Protein AF-A0A4Y2W6D7-F1 (afdb_monomer_lite)

Structure (mmCIF, N/CA/C/O backbone):
data_AF-A0A4Y2W6D7-F1
#
_entry.id   AF-A0A4Y2W6D7-F1
#
loop_
_atom_site.group_PDB
_atom_site.id
_atom_site.type_symbol
_atom_site.label_atom_id
_atom_site.label_alt_id
_atom_site.label_comp_id
_atom_site.label_asym_id
_atom_site.label_entity_id
_atom_site.label_seq_id
_atom_site.pdbx_PDB_ins_code
_atom_site.Cartn_x
_atom_site.Cartn_y
_atom_site.Cartn_z
_atom_site.occupancy
_atom_site.B_iso_or_equiv
_atom_site.auth_seq_id
_atom_site.auth_comp_id
_atom_site.auth_asym_id
_atom_site.auth_atom_id
_atom_site.pdbx_PDB_model_num
ATOM 1 N N . MET A 1 1 ? 23.698 24.846 9.204 1.00 36.50 1 MET A N 1
ATOM 2 C CA . MET A 1 1 ? 22.228 24.872 9.041 1.00 36.50 1 MET A CA 1
ATOM 3 C C . MET A 1 1 ? 21.782 23.522 8.513 1.00 36.50 1 MET A C 1
ATOM 5 O O . MET A 1 1 ? 22.057 23.215 7.360 1.00 36.50 1 MET A O 1
ATOM 9 N N . TRP A 1 2 ? 21.190 22.682 9.358 1.00 46.28 2 TRP A N 1
ATOM 10 C CA . TRP A 1 2 ? 20.552 21.448 8.894 1.00 46.28 2 TRP A CA 1
ATOM 11 C C . TRP A 1 2 ? 19.250 21.852 8.200 1.00 46.28 2 TRP A C 1
ATOM 13 O O . TRP A 1 2 ? 18.497 22.655 8.749 1.00 46.28 2 TRP A O 1
ATOM 23 N N . LYS A 1 3 ? 19.030 21.388 6.964 1.00 46.03 3 LYS A N 1
ATOM 24 C CA . LYS A 1 3 ? 17.768 21.622 6.253 1.00 46.03 3 LYS A CA 1
ATOM 25 C C . LYS A 1 3 ? 16.662 21.021 7.117 1.00 46.03 3 LYS A C 1
ATOM 27 O O . LYS A 1 3 ? 16.701 19.826 7.388 1.00 46.03 3 LYS A O 1
ATOM 32 N N . SER A 1 4 ? 15.719 21.840 7.570 1.00 49.88 4 SER A N 1
ATOM 33 C CA . SER A 1 4 ? 14.474 21.348 8.148 1.00 49.88 4 SER A CA 1
ATOM 34 C C . SER A 1 4 ? 13.851 20.413 7.118 1.00 49.88 4 SER A C 1
ATOM 36 O O . SER A 1 4 ? 13.475 20.875 6.039 1.00 49.88 4 SER A O 1
ATOM 38 N N . CYS A 1 5 ? 13.814 19.110 7.402 1.00 64.81 5 CYS A N 1
ATOM 39 C CA . CYS A 1 5 ? 13.014 18.181 6.618 1.00 64.81 5 CYS A CA 1
ATOM 40 C C . CYS A 1 5 ? 11.595 18.739 6.636 1.00 64.81 5 CYS A C 1
ATOM 42 O O . CYS A 1 5 ? 10.976 18.795 7.697 1.00 64.81 5 CYS A O 1
ATOM 44 N N . THR A 1 6 ? 11.126 19.245 5.497 1.00 74.88 6 THR A N 1
ATOM 45 C CA . THR A 1 6 ? 9.739 19.672 5.360 1.00 74.88 6 THR A CA 1
ATOM 46 C C . THR A 1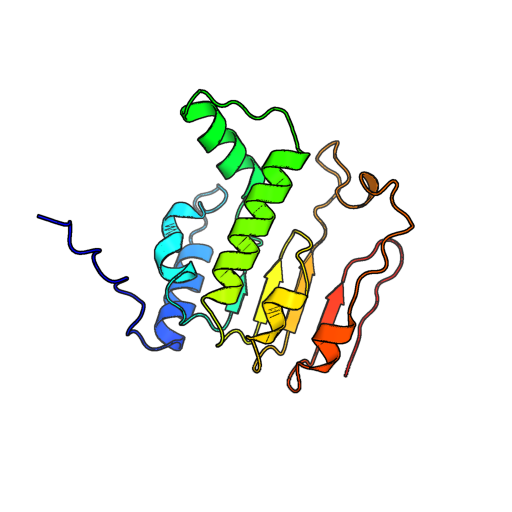 6 ? 8.870 18.477 5.731 1.00 74.88 6 THR A C 1
ATOM 48 O O . THR A 1 6 ? 9.026 17.426 5.099 1.00 74.88 6 THR A O 1
ATOM 51 N N . PRO A 1 7 ? 8.029 18.590 6.772 1.00 85.44 7 PRO A N 1
ATOM 52 C CA . PRO A 1 7 ? 7.143 17.505 7.152 1.00 85.44 7 PRO A CA 1
ATOM 53 C C . PRO A 1 7 ? 6.227 17.178 5.973 1.00 85.44 7 PRO A C 1
ATOM 55 O O . PRO A 1 7 ? 5.886 18.054 5.173 1.00 85.44 7 PRO A O 1
ATOM 58 N N . ASN A 1 8 ? 5.872 15.903 5.837 1.00 91.12 8 ASN A N 1
ATOM 59 C CA . ASN A 1 8 ? 4.971 15.466 4.784 1.00 91.12 8 ASN A CA 1
ATOM 60 C C . ASN A 1 8 ? 3.614 16.181 4.956 1.00 91.12 8 ASN A C 1
ATOM 62 O O . ASN A 1 8 ? 2.987 16.019 6.005 1.00 91.12 8 ASN A O 1
ATOM 66 N N . PRO A 1 9 ? 3.140 16.949 3.956 1.00 92.25 9 PRO A N 1
ATOM 67 C CA . PRO A 1 9 ? 1.929 17.761 4.091 1.00 92.25 9 PRO A CA 1
ATOM 68 C C . PRO A 1 9 ? 0.655 16.928 4.287 1.00 92.25 9 PRO A C 1
ATOM 70 O O . PRO A 1 9 ? -0.362 17.462 4.720 1.00 92.25 9 PRO A O 1
ATOM 73 N N . PHE A 1 10 ? 0.693 15.630 3.976 1.00 95.12 10 PHE A N 1
ATOM 74 C CA . PHE A 1 10 ? -0.458 14.737 4.090 1.00 95.12 10 PHE A CA 1
ATOM 75 C C . PHE A 1 10 ? -0.522 13.994 5.429 1.00 95.12 10 PHE A C 1
ATOM 77 O O . PHE A 1 10 ? -1.538 13.365 5.715 1.00 95.12 10 PHE A O 1
ATOM 84 N N . SER A 1 11 ? 0.523 14.057 6.264 1.00 93.69 11 SER A N 1
ATOM 85 C CA . SER A 1 11 ? 0.586 13.282 7.513 1.00 93.69 11 SER A CA 1
ATOM 86 C C . SER A 1 11 ? -0.470 13.682 8.545 1.00 93.69 11 SER A C 1
ATOM 88 O O . SER A 1 11 ? -0.929 12.827 9.301 1.00 93.69 11 SER A O 1
ATOM 90 N N . ASP A 1 12 ? -0.912 14.940 8.536 1.00 93.06 12 ASP A N 1
ATOM 91 C CA . ASP A 1 12 ? -1.937 15.438 9.461 1.00 93.06 12 ASP A CA 1
ATOM 92 C C . ASP A 1 12 ? -3.359 15.375 8.880 1.00 93.06 12 ASP A C 1
ATOM 94 O O . ASP A 1 12 ? -4.339 15.629 9.586 1.00 93.06 12 ASP A O 1
ATOM 98 N N . LEU A 1 13 ? -3.513 15.004 7.604 1.00 95.44 13 LEU A N 1
ATOM 99 C CA . LEU A 1 13 ? -4.830 14.944 6.978 1.00 95.44 13 LEU A CA 1
ATOM 100 C C . LEU A 1 13 ? -5.661 13.765 7.507 1.00 95.44 13 LEU A C 1
ATOM 102 O O . LEU A 1 13 ? -5.116 12.721 7.881 1.00 95.44 13 LEU A O 1
ATOM 106 N N . PRO A 1 14 ? -6.999 13.887 7.542 1.00 96.50 14 PRO A N 1
ATOM 107 C CA . PRO A 1 14 ? -7.893 12.748 7.718 1.00 96.50 14 PRO A CA 1
ATOM 108 C C . PRO A 1 14 ? -7.605 11.643 6.696 1.00 96.50 14 PRO A C 1
ATOM 110 O O . PRO A 1 14 ? -7.408 11.937 5.517 1.00 96.50 14 PRO A O 1
ATOM 113 N N . THR A 1 15 ? -7.640 10.382 7.136 1.00 95.94 15 THR A N 1
ATOM 114 C CA . THR A 1 15 ? -7.378 9.207 6.282 1.00 95.94 15 THR A CA 1
ATOM 115 C C . THR A 1 15 ? -8.258 9.203 5.034 1.00 95.94 15 THR A C 1
ATOM 117 O O . THR A 1 15 ? -7.750 9.075 3.928 1.00 95.94 15 THR A O 1
ATOM 120 N N . VAL A 1 16 ? -9.548 9.517 5.203 1.00 95.88 16 VAL A N 1
ATOM 121 C CA . VAL A 1 16 ? -10.525 9.639 4.111 1.00 95.88 16 VAL A CA 1
ATOM 122 C C . VAL A 1 16 ? -10.046 10.596 3.018 1.00 95.88 16 VAL A C 1
ATOM 124 O O . VAL A 1 16 ? -10.160 10.276 1.843 1.00 95.88 16 VAL A O 1
ATOM 127 N N . LEU A 1 17 ? -9.470 11.751 3.370 1.00 96.56 17 LEU A N 1
ATOM 128 C CA . LEU A 1 17 ? -8.982 12.695 2.359 1.00 96.56 17 LEU A CA 1
ATOM 129 C C . LEU A 1 17 ? -7.745 12.163 1.633 1.00 96.56 17 LEU A C 1
ATOM 131 O O . LEU A 1 17 ? -7.619 12.366 0.431 1.00 96.56 17 LEU A O 1
ATOM 135 N N . VAL A 1 18 ? -6.843 11.483 2.342 1.00 96.25 18 VAL A N 1
ATOM 136 C CA . VAL A 1 18 ? -5.647 10.883 1.734 1.00 96.25 18 VAL A CA 1
ATOM 137 C C . VAL A 1 18 ? -6.034 9.752 0.781 1.00 96.25 18 VAL A C 1
ATOM 139 O O . VAL A 1 18 ? -5.506 9.694 -0.328 1.00 96.25 18 VAL A O 1
ATOM 142 N N . ASP A 1 19 ? -6.994 8.910 1.162 1.00 95.50 19 ASP A N 1
ATOM 143 C CA . ASP A 1 19 ? -7.504 7.839 0.307 1.00 95.50 19 ASP A CA 1
ATOM 144 C C . ASP A 1 19 ? -8.239 8.396 -0.924 1.00 95.50 19 ASP A C 1
ATOM 146 O O . ASP A 1 19 ? -8.036 7.903 -2.031 1.00 95.50 19 ASP A O 1
ATOM 150 N N . GLU A 1 20 ? -9.048 9.452 -0.780 1.00 94.62 20 GLU A N 1
ATOM 151 C CA . GLU A 1 20 ? -9.697 10.110 -1.924 1.00 94.62 20 GLU A CA 1
ATOM 152 C C . GLU A 1 20 ? -8.673 10.756 -2.869 1.00 94.62 20 GLU A C 1
ATOM 154 O O . GLU A 1 20 ? -8.768 10.590 -4.085 1.00 94.62 20 GLU A O 1
ATOM 159 N N . LEU A 1 21 ? -7.639 11.420 -2.338 1.00 93.69 21 LEU A N 1
ATOM 160 C CA . LEU A 1 21 ? -6.532 11.939 -3.148 1.00 93.69 21 LEU A CA 1
ATOM 161 C C . LEU A 1 21 ? -5.804 10.815 -3.894 1.00 93.69 21 LEU A C 1
ATOM 163 O O . LEU A 1 21 ? -5.502 10.967 -5.076 1.00 93.69 21 LEU A O 1
ATOM 167 N N . MET A 1 22 ? -5.569 9.678 -3.235 1.00 92.44 22 MET A N 1
ATOM 168 C CA . MET A 1 22 ? -4.969 8.500 -3.860 1.00 92.44 22 MET A CA 1
ATOM 169 C C . MET A 1 22 ? -5.868 7.916 -4.962 1.00 92.44 22 MET A C 1
ATOM 171 O O . MET A 1 22 ? -5.380 7.510 -6.010 1.00 92.44 22 MET A O 1
ATOM 175 N N . LYS A 1 23 ? -7.192 7.891 -4.785 1.00 90.44 23 LYS A N 1
ATOM 176 C CA . LYS A 1 23 ? -8.119 7.441 -5.840 1.00 90.44 23 LYS A CA 1
ATOM 177 C C . LYS A 1 23 ? -8.120 8.383 -7.042 1.00 90.44 23 LYS A C 1
ATOM 179 O O . LYS A 1 23 ? -8.152 7.908 -8.173 1.00 90.44 23 LYS A O 1
ATOM 184 N N . LEU A 1 24 ? -8.074 9.695 -6.808 1.00 88.31 24 LEU A N 1
ATOM 185 C CA . LEU A 1 24 ? -8.046 10.705 -7.870 1.00 88.31 24 LEU A CA 1
ATOM 186 C C . LEU A 1 24 ? -6.779 10.621 -8.726 1.00 88.31 24 LEU A C 1
ATOM 188 O O . LEU A 1 24 ? -6.844 10.809 -9.938 1.00 88.31 24 LEU A O 1
ATOM 192 N N . THR A 1 25 ? -5.629 10.321 -8.122 1.00 83.06 25 THR A N 1
ATOM 193 C CA . THR A 1 25 ? -4.381 10.137 -8.879 1.00 83.06 25 THR A CA 1
ATOM 194 C C . THR A 1 25 ? -4.391 8.850 -9.700 1.00 83.06 25 THR A C 1
ATOM 196 O O . THR A 1 25 ? -3.791 8.809 -10.770 1.00 83.06 25 THR A O 1
ATOM 199 N N . LEU A 1 26 ? -5.106 7.821 -9.237 1.00 78.69 26 LEU A N 1
ATOM 200 C CA . LEU A 1 26 ? -5.268 6.550 -9.944 1.00 78.69 26 LEU A CA 1
ATOM 201 C C . LEU A 1 26 ? -6.369 6.562 -11.019 1.00 78.69 26 LEU A C 1
ATOM 203 O O . LEU A 1 26 ? -6.380 5.673 -11.867 1.00 78.69 26 LEU A O 1
ATOM 207 N N . SER A 1 27 ? -7.302 7.519 -10.989 1.00 75.38 27 SER A N 1
ATOM 208 C CA . SER A 1 27 ? -8.400 7.623 -11.963 1.00 75.38 27 SER A CA 1
ATOM 209 C C . SER A 1 27 ? -8.064 8.465 -13.196 1.00 75.38 27 SER A C 1
ATOM 211 O O . SER A 1 27 ? -8.827 8.458 -14.163 1.00 75.38 27 SER A O 1
ATOM 213 N N . TYR A 1 28 ? -6.939 9.185 -13.179 1.00 66.50 28 TYR A N 1
ATOM 214 C CA . TYR A 1 28 ? -6.479 9.996 -14.303 1.00 66.50 28 TYR A CA 1
ATOM 215 C C . TYR A 1 28 ? -5.869 9.095 -15.390 1.00 66.50 28 TYR A C 1
ATOM 217 O O . TYR A 1 28 ? -4.701 8.716 -15.332 1.00 66.50 28 TYR A O 1
ATOM 225 N N . ASP A 1 29 ? -6.689 8.722 -16.372 1.00 60.72 29 ASP A N 1
ATOM 226 C CA . ASP A 1 29 ? -6.302 7.876 -17.504 1.00 60.72 29 ASP A CA 1
ATOM 227 C C . ASP A 1 29 ? -5.694 8.732 -18.632 1.00 60.72 29 ASP A C 1
ATOM 229 O O . ASP A 1 29 ? -6.372 9.111 -19.584 1.00 60.72 29 ASP A O 1
ATOM 233 N N . ASP A 1 30 ? -4.412 9.093 -18.503 1.00 59.19 30 ASP A N 1
ATOM 234 C CA . ASP A 1 30 ? -3.651 9.811 -19.549 1.00 59.19 30 ASP A CA 1
ATOM 235 C C . ASP A 1 30 ? -2.921 8.844 -20.512 1.00 59.19 30 ASP A C 1
ATOM 237 O O . ASP A 1 30 ? -1.874 9.147 -21.081 1.00 59.19 30 ASP A O 1
ATOM 241 N N . GLY A 1 31 ? -3.437 7.619 -20.681 1.00 57.53 31 GLY A N 1
ATOM 242 C CA . GLY A 1 31 ? -2.924 6.653 -21.662 1.00 57.53 31 GLY A CA 1
ATOM 243 C C . GLY A 1 31 ? -1.571 6.006 -21.323 1.00 57.53 31 GLY A C 1
ATOM 244 O O . GLY A 1 31 ? -1.000 5.310 -22.166 1.00 57.53 31 GLY A O 1
ATOM 245 N N . GLY A 1 32 ? -1.059 6.188 -20.100 1.00 63.16 32 GLY A N 1
ATOM 246 C CA . GLY A 1 32 ? 0.169 5.564 -19.599 1.00 63.16 32 GLY A CA 1
ATOM 247 C C . GLY A 1 32 ? 0.070 5.161 -18.121 1.00 63.16 32 GLY A C 1
ATOM 248 O O . GLY A 1 32 ? -0.800 5.658 -17.409 1.00 63.16 32 GLY A O 1
ATOM 249 N N . PRO A 1 33 ? 0.940 4.255 -17.633 1.00 64.06 33 PRO A N 1
ATOM 250 C CA . PRO A 1 33 ? 0.956 3.882 -16.222 1.00 64.06 33 PRO A CA 1
ATOM 251 C C . PRO A 1 33 ? 1.282 5.099 -15.348 1.00 64.06 33 PRO A C 1
ATOM 253 O O . PRO A 1 33 ? 2.221 5.846 -15.643 1.00 64.06 33 PRO A O 1
ATOM 256 N N . SER A 1 34 ? 0.526 5.280 -14.261 1.00 76.25 34 SER A N 1
ATOM 257 C CA . SER A 1 34 ? 0.815 6.291 -13.241 1.00 76.25 34 SER A CA 1
ATOM 258 C C . SER A 1 34 ? 2.231 6.083 -12.700 1.00 76.25 34 SER A C 1
ATOM 260 O O . SER A 1 34 ? 2.657 4.941 -12.523 1.00 76.25 34 SER A O 1
ATOM 262 N N . LYS A 1 35 ? 2.959 7.170 -12.423 1.00 85.12 35 LYS A N 1
ATOM 263 C CA . LYS A 1 35 ? 4.290 7.089 -11.809 1.00 85.12 35 LYS A CA 1
ATOM 264 C C . LYS A 1 35 ? 4.169 7.074 -10.299 1.00 85.12 35 LYS A C 1
ATOM 266 O O . LYS A 1 35 ? 3.454 7.897 -9.724 1.00 85.12 35 LYS A O 1
ATOM 271 N N . ILE A 1 36 ? 4.923 6.201 -9.636 1.00 88.31 36 ILE A N 1
ATOM 272 C CA . ILE A 1 36 ? 4.908 6.148 -8.170 1.00 88.31 36 ILE A CA 1
ATOM 273 C C . ILE A 1 36 ? 5.434 7.451 -7.551 1.00 88.31 36 ILE A C 1
ATOM 275 O O . ILE A 1 36 ? 4.980 7.859 -6.480 1.00 88.31 36 ILE A O 1
ATOM 279 N N . SER A 1 37 ? 6.343 8.150 -8.244 1.00 88.12 37 SER A N 1
ATOM 280 C CA . SER A 1 37 ? 6.893 9.435 -7.792 1.00 88.12 37 SER A CA 1
ATOM 281 C C . SER A 1 37 ? 5.823 10.487 -7.519 1.00 88.12 37 SER A C 1
ATOM 283 O O . SER A 1 37 ? 5.989 11.299 -6.610 1.00 88.12 37 SER A O 1
ATOM 285 N N . ASP A 1 38 ? 4.727 10.453 -8.274 1.00 88.19 38 ASP A N 1
ATOM 286 C CA . ASP A 1 38 ? 3.687 11.482 -8.239 1.00 88.19 38 ASP A CA 1
ATOM 287 C C . ASP A 1 38 ? 2.790 11.326 -7.001 1.00 88.19 38 ASP A C 1
ATOM 289 O O . ASP A 1 38 ? 2.186 12.287 -6.529 1.00 88.19 38 ASP A O 1
ATOM 293 N N . VAL A 1 39 ? 2.763 10.123 -6.421 1.00 92.12 39 VAL A N 1
ATOM 294 C CA . VAL A 1 39 ? 1.964 9.778 -5.238 1.00 92.12 39 VAL A CA 1
ATOM 295 C C . VAL A 1 39 ? 2.815 9.449 -4.013 1.00 92.12 39 VAL A C 1
ATOM 297 O O . VAL A 1 39 ? 2.273 9.114 -2.962 1.00 92.12 39 VAL A O 1
ATOM 300 N N . MET A 1 40 ? 4.144 9.557 -4.102 1.00 92.56 40 MET A N 1
ATOM 301 C CA . MET A 1 40 ? 5.052 9.082 -3.052 1.00 92.56 40 MET A CA 1
ATOM 302 C C . MET A 1 40 ? 4.769 9.719 -1.687 1.00 92.56 40 MET A C 1
ATOM 304 O O . MET A 1 40 ? 4.816 9.040 -0.665 1.00 92.56 40 MET A O 1
ATOM 308 N N . LEU A 1 41 ? 4.414 11.006 -1.658 1.00 94.00 41 LEU A N 1
ATOM 309 C CA . LEU A 1 41 ? 4.051 11.703 -0.422 1.00 94.00 41 LEU A CA 1
ATOM 310 C C . LEU A 1 41 ? 2.742 11.178 0.195 1.00 94.00 41 LEU A C 1
ATOM 312 O O . LEU A 1 41 ? 2.634 11.119 1.417 1.00 94.00 41 LEU A O 1
ATOM 316 N N . LEU A 1 42 ? 1.769 10.746 -0.611 1.00 95.44 42 LEU A N 1
ATOM 317 C CA . LEU A 1 42 ? 0.559 10.087 -0.105 1.00 95.44 42 LEU A CA 1
ATOM 318 C C . LEU A 1 42 ? 0.905 8.701 0.455 1.00 95.44 42 LEU A C 1
ATOM 320 O O . LEU A 1 42 ? 0.483 8.362 1.561 1.00 95.44 42 LEU A O 1
ATOM 324 N N . LEU A 1 43 ? 1.750 7.947 -0.259 1.00 95.12 43 LEU A N 1
ATOM 325 C CA . LEU A 1 43 ? 2.214 6.616 0.145 1.00 95.12 43 LEU A CA 1
ATOM 326 C C . LEU A 1 43 ? 2.973 6.626 1.474 1.00 95.12 43 LEU A C 1
ATOM 328 O O . LEU A 1 43 ? 2.823 5.699 2.261 1.00 95.12 43 LEU A O 1
ATOM 332 N N . ILE A 1 44 ? 3.751 7.670 1.764 1.00 94.50 44 ILE A N 1
ATOM 333 C CA . ILE A 1 44 ? 4.501 7.799 3.027 1.00 94.50 44 ILE A CA 1
ATOM 334 C C . ILE A 1 44 ? 3.805 8.703 4.056 1.00 94.50 44 ILE A C 1
ATOM 336 O O . ILE A 1 44 ? 4.438 9.157 5.007 1.00 94.50 44 ILE A O 1
ATOM 340 N N . SER A 1 45 ? 2.517 9.006 3.870 1.00 95.44 45 SER A N 1
ATOM 341 C CA . SER A 1 45 ? 1.754 9.860 4.794 1.00 95.44 45 SER A CA 1
ATOM 342 C C . SER A 1 45 ? 1.526 9.209 6.159 1.00 95.44 45 SER A C 1
ATOM 344 O O . SER A 1 45 ? 1.436 9.915 7.163 1.00 95.44 45 SER A O 1
ATOM 346 N N . GLY A 1 46 ? 1.438 7.875 6.190 1.00 95.75 46 GLY A N 1
ATOM 347 C CA . GLY A 1 46 ? 1.013 7.091 7.348 1.00 95.75 46 GLY A CA 1
ATOM 348 C C . GLY A 1 46 ? -0.498 7.089 7.579 1.00 95.75 46 GLY A C 1
ATOM 349 O O . GLY A 1 46 ? -0.962 6.706 8.655 1.00 95.75 46 GLY A O 1
ATOM 350 N N . ARG A 1 47 ? -1.268 7.552 6.588 1.00 96.75 47 ARG A N 1
ATOM 351 C CA . ARG A 1 47 ? -2.711 7.805 6.687 1.00 96.75 47 ARG A CA 1
ATOM 352 C C . ARG A 1 47 ? -3.546 6.972 5.719 1.00 96.75 47 ARG A C 1
ATOM 354 O O . ARG A 1 47 ? -4.765 7.088 5.767 1.00 96.75 47 ARG A O 1
ATOM 361 N N . LEU A 1 48 ? -2.924 6.152 4.873 1.00 96.94 48 LEU A N 1
ATOM 362 C CA . LEU A 1 48 ? -3.658 5.304 3.936 1.00 96.94 48 LEU A CA 1
ATOM 363 C C . LEU A 1 48 ? -4.394 4.181 4.664 1.00 96.94 48 LEU A C 1
ATOM 365 O O . LEU A 1 48 ? -3.823 3.521 5.538 1.00 96.94 48 LEU A O 1
ATOM 369 N N . THR A 1 49 ? -5.633 3.936 4.240 1.00 97.50 49 THR A N 1
ATOM 370 C CA . THR A 1 49 ? -6.386 2.723 4.597 1.00 97.50 49 THR A CA 1
ATOM 371 C C . THR A 1 49 ? -6.381 1.711 3.456 1.00 97.50 49 THR A C 1
ATOM 373 O O . THR A 1 49 ? -6.388 0.509 3.708 1.00 97.50 49 THR A O 1
ATOM 376 N N . CYS A 1 50 ? -6.265 2.164 2.205 1.00 96.19 50 CYS A N 1
ATOM 377 C CA . CYS A 1 50 ? -6.170 1.297 1.035 1.00 96.19 50 CYS A CA 1
ATOM 378 C C . CYS A 1 50 ? -4.850 1.539 0.292 1.00 96.19 50 CYS A C 1
ATOM 380 O O . CYS A 1 50 ? -4.603 2.620 -0.245 1.00 96.19 50 CYS A O 1
ATOM 382 N N . LEU A 1 51 ? -3.997 0.516 0.232 1.00 95.44 51 LEU A N 1
ATOM 383 C CA . LEU A 1 51 ? -2.769 0.529 -0.557 1.00 95.44 51 LEU A CA 1
ATOM 384 C C . LEU A 1 51 ? -2.957 -0.304 -1.821 1.00 95.44 51 LEU A C 1
ATOM 386 O O . LEU A 1 51 ? -2.902 -1.532 -1.782 1.00 95.44 51 LEU A O 1
ATOM 390 N N . ASN A 1 52 ? -3.094 0.366 -2.965 1.00 92.69 52 ASN A N 1
ATOM 391 C CA . ASN A 1 52 ? -3.112 -0.292 -4.265 1.00 92.69 52 ASN A CA 1
ATOM 392 C C . ASN A 1 52 ? -1.915 0.116 -5.119 1.00 92.69 52 ASN A C 1
ATOM 394 O O . ASN A 1 52 ? -1.901 1.191 -5.716 1.00 92.69 52 ASN A O 1
ATOM 398 N N . LEU A 1 53 ? -0.927 -0.777 -5.209 1.00 90.25 53 LEU A N 1
ATOM 399 C CA . LEU A 1 53 ? 0.266 -0.563 -6.029 1.00 90.25 53 LEU A CA 1
ATOM 400 C C . LEU A 1 53 ? 0.168 -1.207 -7.419 1.00 90.25 53 LEU A C 1
ATOM 402 O O . LEU A 1 53 ? 1.116 -1.156 -8.198 1.00 90.25 53 LEU A O 1
ATOM 406 N N . CYS A 1 54 ? -0.969 -1.820 -7.756 1.00 85.62 54 CYS A N 1
ATOM 407 C CA . CYS A 1 54 ? -1.147 -2.488 -9.041 1.00 85.62 54 CYS A CA 1
ATOM 408 C C . CYS A 1 54 ? -1.055 -1.546 -10.254 1.00 85.62 54 CYS A C 1
ATOM 410 O O . CYS A 1 54 ? -0.522 -1.990 -11.269 1.00 85.62 54 CYS A O 1
ATOM 412 N N . PRO A 1 55 ? -1.535 -0.293 -10.216 1.00 86.31 55 PRO A N 1
ATOM 413 C CA . PRO A 1 55 ? -1.451 0.597 -11.377 1.00 86.31 55 PRO A CA 1
ATOM 414 C C . PRO A 1 55 ? -0.018 0.981 -11.784 1.00 86.31 55 PRO A C 1
ATOM 416 O O . PRO A 1 55 ? 0.213 1.289 -12.949 1.00 86.31 55 PRO A O 1
ATOM 419 N N . PHE A 1 56 ? 0.949 0.901 -10.865 1.00 85.62 56 PHE A N 1
ATOM 420 C CA . PHE A 1 56 ? 2.330 1.331 -11.098 1.00 85.62 56 PHE A CA 1
ATOM 421 C C . PHE A 1 56 ? 3.195 0.221 -11.712 1.00 85.62 56 PHE A C 1
ATOM 423 O O . PHE A 1 56 ? 3.086 -0.960 -11.353 1.00 85.62 56 PHE A O 1
ATOM 430 N N . ASP A 1 57 ? 4.113 0.600 -12.605 1.00 82.69 57 ASP A N 1
ATOM 431 C CA . ASP A 1 57 ? 5.123 -0.307 -13.164 1.00 82.69 57 ASP A CA 1
ATOM 432 C C . ASP A 1 57 ? 6.476 -0.129 -12.463 1.00 82.69 57 ASP A C 1
ATOM 434 O O . ASP A 1 57 ? 7.464 0.301 -13.056 1.00 82.69 57 ASP A O 1
ATOM 438 N N . LEU A 1 58 ? 6.497 -0.460 -11.168 1.00 81.69 58 LEU A N 1
ATOM 439 C CA . LEU A 1 58 ? 7.610 -0.169 -10.257 1.00 81.69 58 LEU A CA 1
ATOM 440 C C . LEU A 1 58 ? 8.967 -0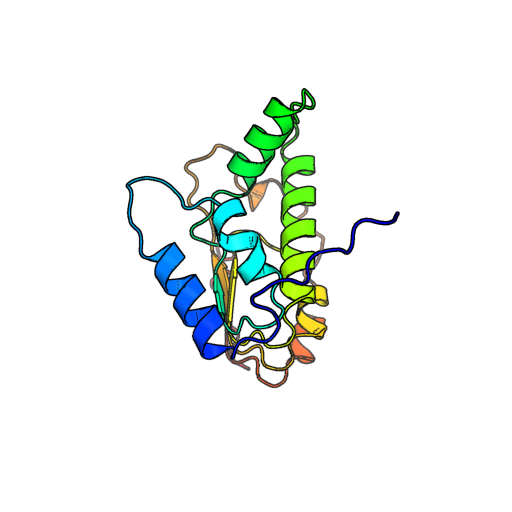.667 -10.765 1.00 81.69 58 LEU A C 1
ATOM 442 O O . LEU A 1 58 ? 9.956 0.047 -10.657 1.00 81.69 58 LEU A O 1
ATOM 446 N N . GLU A 1 59 ? 9.024 -1.863 -11.349 1.00 76.62 59 GLU A N 1
ATOM 447 C CA . GLU A 1 59 ? 10.274 -2.431 -11.866 1.00 76.62 59 GLU A CA 1
ATOM 448 C C . GLU A 1 59 ? 10.845 -1.603 -13.017 1.00 76.62 59 GLU A C 1
ATOM 450 O O . GLU A 1 59 ? 12.038 -1.302 -13.024 1.00 76.62 59 GLU A O 1
ATOM 455 N N . ASN A 1 60 ? 9.993 -1.206 -13.964 1.00 78.62 60 ASN A N 1
ATOM 456 C CA . ASN A 1 60 ? 10.389 -0.353 -15.076 1.00 78.62 60 ASN A CA 1
ATOM 457 C C . ASN A 1 60 ? 10.772 1.045 -14.574 1.00 78.62 60 ASN A C 1
ATOM 459 O O . ASN A 1 60 ? 11.789 1.593 -14.989 1.00 78.62 60 ASN A O 1
ATOM 463 N N . GLU A 1 61 ? 10.016 1.610 -13.629 1.00 81.75 61 GLU A N 1
ATOM 464 C CA . GLU A 1 61 ? 10.357 2.894 -13.011 1.00 81.75 61 GLU A CA 1
ATOM 465 C C . GLU A 1 61 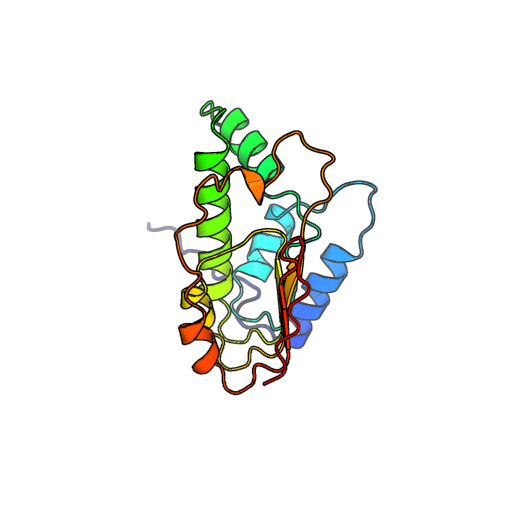? 11.719 2.851 -12.295 1.00 81.75 61 GLU A C 1
ATOM 467 O O . GLU A 1 61 ? 12.533 3.768 -12.463 1.00 81.75 61 GLU A O 1
ATOM 472 N N . PHE A 1 62 ? 12.014 1.779 -11.554 1.00 80.31 62 PHE A N 1
ATOM 473 C CA . PHE A 1 62 ? 13.311 1.576 -10.909 1.00 80.31 62 PHE A CA 1
ATOM 474 C C . PHE A 1 62 ? 14.432 1.354 -11.922 1.00 80.31 62 PHE A C 1
ATOM 476 O O . PHE A 1 62 ? 15.473 1.999 -11.810 1.00 80.31 62 PHE A O 1
ATOM 483 N N . ASP A 1 63 ? 14.237 0.502 -12.928 1.00 81.38 63 ASP A N 1
ATOM 484 C CA . ASP A 1 63 ? 15.237 0.246 -13.969 1.00 81.38 63 ASP A CA 1
ATOM 485 C C . ASP A 1 63 ? 15.585 1.528 -14.738 1.00 81.38 63 ASP A C 1
ATOM 487 O O . ASP A 1 63 ? 16.759 1.878 -14.889 1.00 81.38 63 ASP A O 1
ATOM 491 N N . LEU A 1 64 ? 14.574 2.306 -15.136 1.00 82.25 64 LEU A N 1
ATOM 492 C CA . LEU A 1 64 ? 14.763 3.611 -15.771 1.00 82.25 64 LEU A CA 1
ATOM 493 C C . LEU A 1 64 ? 15.497 4.594 -14.851 1.00 82.25 64 LEU A C 1
ATOM 495 O O . LEU A 1 64 ? 16.375 5.330 -15.310 1.00 82.25 64 LEU A O 1
ATOM 499 N N . SER A 1 65 ? 15.171 4.610 -13.558 1.00 80.44 65 SER A N 1
ATOM 500 C CA . SER A 1 65 ? 15.834 5.471 -12.572 1.00 80.44 65 SER A CA 1
ATOM 501 C C . SER A 1 65 ? 17.302 5.087 -12.371 1.00 80.44 65 SER A C 1
ATOM 503 O O . SER A 1 65 ? 18.173 5.958 -12.368 1.00 80.44 65 SER A O 1
ATOM 505 N N . LEU A 1 66 ? 17.602 3.791 -12.284 1.00 78.38 66 LEU A N 1
ATOM 506 C CA . LEU A 1 66 ? 18.957 3.259 -12.136 1.00 78.38 66 LEU A CA 1
ATOM 507 C C . LEU A 1 66 ? 19.809 3.491 -13.393 1.00 78.38 66 LEU A C 1
ATOM 509 O O . LEU A 1 66 ? 20.972 3.893 -13.295 1.00 78.38 66 LEU A O 1
ATOM 513 N N . LYS A 1 67 ? 19.220 3.330 -14.584 1.00 80.94 67 LYS A N 1
ATOM 514 C CA . LYS A 1 67 ? 19.859 3.674 -15.864 1.00 80.94 67 LYS A CA 1
ATOM 515 C C . LYS A 1 67 ? 20.226 5.157 -15.939 1.00 80.94 67 LYS A C 1
ATOM 517 O O . LYS A 1 67 ? 21.340 5.478 -16.348 1.00 80.94 67 LYS A O 1
ATOM 522 N N . LYS A 1 68 ? 19.342 6.058 -15.493 1.00 81.00 68 LYS A N 1
ATOM 523 C CA . LYS A 1 68 ? 19.600 7.513 -15.477 1.00 81.00 68 LYS A CA 1
ATOM 524 C C . LYS A 1 68 ? 20.792 7.909 -14.604 1.00 81.00 68 LYS A C 1
ATOM 526 O O . LYS A 1 68 ? 21.507 8.838 -14.960 1.00 81.00 68 LYS A O 1
ATOM 531 N N . ILE A 1 69 ? 21.031 7.211 -13.494 1.00 74.88 69 ILE A N 1
ATOM 532 C CA . ILE A 1 69 ? 22.156 7.497 -12.584 1.00 74.88 69 ILE A CA 1
ATOM 533 C C . ILE A 1 69 ? 23.455 6.765 -12.966 1.00 74.88 69 ILE A C 1
ATOM 535 O O . ILE A 1 69 ? 24.367 6.659 -12.147 1.00 74.88 69 ILE A O 1
ATOM 539 N N . GLY A 1 70 ? 23.543 6.215 -14.183 1.00 70.19 70 GLY A N 1
ATOM 540 C CA . GLY A 1 70 ? 24.723 5.486 -14.662 1.00 70.19 70 GLY A CA 1
ATOM 541 C C . GLY A 1 70 ? 24.955 4.140 -13.966 1.00 70.19 70 GLY A C 1
ATOM 542 O O . GLY A 1 70 ? 25.987 3.509 -14.178 1.00 70.19 70 GLY A O 1
ATOM 543 N N . ARG A 1 71 ? 23.997 3.678 -13.151 1.00 65.75 71 ARG A N 1
ATOM 544 C CA . ARG A 1 71 ? 24.006 2.372 -12.478 1.00 65.75 71 ARG A CA 1
ATOM 545 C C . ARG A 1 71 ? 23.010 1.430 -13.142 1.00 65.75 71 ARG A C 1
ATOM 547 O O . ARG A 1 71 ? 22.156 0.872 -12.459 1.00 65.75 71 ARG A O 1
ATOM 554 N N . GLY A 1 72 ? 23.083 1.277 -14.465 1.00 57.62 72 GLY A N 1
ATOM 555 C CA . GLY A 1 72 ? 22.216 0.337 -15.179 1.00 57.62 72 GLY A CA 1
ATOM 556 C C . GLY A 1 72 ? 22.241 -1.030 -14.490 1.00 57.62 72 GLY A C 1
ATOM 557 O O . GLY A 1 72 ? 23.283 -1.679 -14.439 1.00 57.62 72 GLY A O 1
ATOM 558 N N . CYS A 1 73 ? 21.118 -1.438 -13.899 1.00 56.38 73 CYS A N 1
ATOM 559 C CA . CYS A 1 73 ? 21.007 -2.714 -13.207 1.00 56.38 73 CYS A CA 1
ATOM 560 C C . CYS A 1 73 ? 20.342 -3.713 -14.143 1.00 56.38 73 CYS A C 1
ATOM 562 O O . CYS A 1 73 ? 19.129 -3.856 -14.152 1.00 56.38 73 CYS A O 1
ATOM 564 N N . SER A 1 74 ? 21.147 -4.461 -14.894 1.00 60.41 74 SER A N 1
ATOM 565 C CA . SER A 1 74 ? 20.643 -5.541 -15.752 1.00 60.41 74 SER A CA 1
ATOM 566 C C . SER A 1 74 ? 20.190 -6.780 -14.969 1.00 60.41 74 SER A C 1
ATOM 568 O O . SER A 1 74 ? 19.845 -7.781 -15.586 1.00 60.41 74 SER A O 1
ATOM 570 N N . SER A 1 75 ? 20.250 -6.764 -13.628 1.00 74.44 75 SER A N 1
ATOM 571 C CA . SER A 1 75 ? 19.883 -7.904 -12.782 1.00 74.44 75 SER A CA 1
ATOM 572 C C . SER A 1 75 ? 18.445 -7.759 -12.274 1.00 74.44 75 SER A C 1
ATOM 574 O O . SER A 1 75 ? 18.205 -6.949 -11.371 1.00 74.44 75 SER A O 1
ATOM 576 N N . PRO A 1 76 ? 17.500 -8.593 -12.753 1.00 71.19 76 PRO A N 1
ATOM 577 C CA . PRO A 1 76 ? 16.123 -8.611 -12.257 1.00 71.19 76 PRO A CA 1
ATOM 578 C C . PRO A 1 76 ? 16.037 -8.862 -10.747 1.00 71.19 76 PRO A C 1
ATOM 580 O O . PRO A 1 76 ? 15.115 -8.398 -10.087 1.00 71.19 76 PRO A O 1
ATOM 583 N N . ARG A 1 77 ? 17.026 -9.563 -10.171 1.00 73.06 77 ARG A N 1
ATOM 584 C CA . ARG A 1 77 ? 17.079 -9.846 -8.729 1.00 73.06 77 ARG A CA 1
ATOM 585 C C . ARG A 1 77 ? 17.272 -8.579 -7.894 1.00 73.06 77 ARG A C 1
ATOM 587 O O . ARG A 1 77 ? 16.627 -8.438 -6.863 1.00 73.06 77 ARG A O 1
ATOM 594 N N . ILE A 1 78 ? 18.135 -7.664 -8.342 1.00 74.69 78 ILE A N 1
ATOM 595 C CA . ILE A 1 78 ? 18.404 -6.405 -7.629 1.00 74.69 78 ILE A CA 1
ATOM 596 C C . ILE A 1 78 ? 17.183 -5.488 -7.719 1.00 74.69 78 ILE A C 1
ATOM 598 O O . ILE A 1 78 ? 16.751 -4.952 -6.704 1.00 74.69 78 ILE A O 1
ATOM 602 N N . LEU A 1 79 ? 16.592 -5.360 -8.912 1.00 74.69 79 LEU A N 1
ATOM 603 C CA . LEU A 1 79 ? 15.369 -4.576 -9.119 1.00 74.69 79 LEU A CA 1
ATOM 604 C C . LEU A 1 79 ? 14.221 -5.077 -8.242 1.00 74.69 79 LEU A C 1
ATOM 606 O O . LEU A 1 79 ? 13.539 -4.276 -7.604 1.00 74.69 79 LEU A O 1
ATOM 610 N N . ARG A 1 80 ? 14.052 -6.400 -8.157 1.00 74.81 80 ARG A N 1
ATOM 611 C CA . ARG A 1 80 ? 13.045 -7.012 -7.292 1.00 74.81 80 ARG A CA 1
ATOM 612 C C . ARG A 1 80 ? 13.294 -6.701 -5.819 1.00 74.81 80 ARG A C 1
ATOM 614 O O . ARG A 1 80 ? 12.362 -6.262 -5.162 1.00 74.81 80 ARG A O 1
ATOM 621 N N . SER A 1 81 ? 14.523 -6.879 -5.329 1.00 78.44 81 SER A N 1
ATOM 622 C CA . SER A 1 81 ? 14.871 -6.570 -3.933 1.00 78.44 81 SER A CA 1
ATOM 623 C C . SER A 1 81 ? 14.558 -5.115 -3.589 1.00 78.44 81 SER A C 1
ATOM 625 O O . SER A 1 81 ? 13.875 -4.856 -2.612 1.00 78.44 81 SER A O 1
ATOM 627 N N . LEU A 1 82 ? 14.977 -4.167 -4.433 1.00 80.50 82 LEU A N 1
ATOM 628 C CA . LEU A 1 82 ? 14.718 -2.741 -4.209 1.00 80.50 82 LEU A CA 1
ATOM 629 C C . LEU A 1 82 ? 13.220 -2.412 -4.221 1.00 80.50 82 LEU A C 1
ATOM 631 O O . LEU A 1 82 ? 12.750 -1.587 -3.438 1.00 80.50 82 LEU A O 1
ATOM 635 N N . THR A 1 83 ? 12.471 -3.067 -5.109 1.00 82.75 83 THR A N 1
ATOM 636 C CA . THR A 1 83 ? 11.018 -2.905 -5.186 1.00 82.75 83 THR A CA 1
ATOM 637 C C . THR A 1 83 ? 10.341 -3.464 -3.936 1.00 82.75 83 THR A C 1
ATOM 639 O O . THR A 1 83 ? 9.455 -2.819 -3.382 1.00 82.75 83 THR A O 1
ATOM 642 N N . GLU A 1 84 ? 10.774 -4.633 -3.466 1.00 83.81 84 GLU A N 1
ATOM 643 C CA . GLU A 1 84 ? 10.279 -5.264 -2.244 1.00 83.81 84 GLU A CA 1
ATOM 644 C C . GLU A 1 84 ? 10.589 -4.413 -1.007 1.00 83.81 84 GLU A C 1
ATOM 646 O O . GLU A 1 84 ? 9.672 -4.102 -0.253 1.00 83.81 84 GLU A O 1
ATOM 651 N N . ASP A 1 85 ? 11.823 -3.927 -0.857 1.00 85.69 85 ASP A N 1
ATOM 652 C CA . ASP A 1 85 ? 12.234 -3.051 0.248 1.00 85.69 85 ASP A CA 1
ATOM 653 C C . ASP A 1 85 ? 11.393 -1.766 0.309 1.00 85.69 85 ASP A C 1
ATOM 655 O O . ASP A 1 85 ? 10.974 -1.317 1.384 1.00 85.69 85 ASP A O 1
ATOM 659 N N . MET A 1 86 ? 11.103 -1.169 -0.851 1.00 87.81 86 MET A N 1
ATOM 660 C CA . MET A 1 86 ? 10.243 0.009 -0.939 1.00 87.81 86 MET A CA 1
ATOM 661 C C . MET A 1 86 ? 8.801 -0.311 -0.530 1.00 87.81 86 MET A C 1
ATOM 663 O O . MET A 1 86 ? 8.214 0.441 0.249 1.00 87.81 86 MET A O 1
ATOM 667 N N . ILE A 1 87 ? 8.230 -1.417 -1.020 1.00 90.31 87 ILE A N 1
ATOM 668 C CA . ILE A 1 87 ? 6.878 -1.858 -0.640 1.00 90.31 87 ILE A CA 1
ATOM 669 C C . ILE A 1 87 ? 6.815 -2.096 0.873 1.00 90.31 87 ILE A C 1
ATOM 671 O O . ILE A 1 87 ? 5.918 -1.569 1.536 1.00 90.31 87 ILE A O 1
ATOM 675 N N . CYS A 1 88 ? 7.800 -2.804 1.430 1.00 90.69 88 CYS A N 1
ATOM 676 C CA . CYS A 1 88 ? 7.909 -3.052 2.863 1.00 90.69 88 CYS A CA 1
ATOM 677 C C . CYS A 1 88 ? 7.943 -1.745 3.667 1.00 90.69 88 CYS A C 1
ATOM 679 O O . CYS A 1 88 ? 7.279 -1.608 4.699 1.00 90.69 88 CYS A O 1
ATOM 681 N N . SER A 1 89 ? 8.694 -0.760 3.173 1.00 91.94 89 SER A N 1
ATOM 682 C CA . SER A 1 89 ? 8.804 0.559 3.796 1.00 91.94 89 SER A CA 1
ATOM 683 C C . SER A 1 89 ? 7.468 1.304 3.778 1.00 91.94 89 SER A C 1
ATOM 685 O O . SER A 1 89 ? 7.053 1.836 4.805 1.00 91.94 89 SER A O 1
ATOM 687 N N . ILE A 1 90 ? 6.758 1.301 2.645 1.00 93.88 90 ILE A N 1
ATOM 688 C CA . ILE A 1 90 ? 5.442 1.942 2.509 1.00 93.88 90 ILE A CA 1
ATOM 689 C C . ILE A 1 90 ? 4.428 1.308 3.467 1.00 93.88 90 ILE A C 1
ATOM 691 O O . ILE A 1 90 ? 3.742 2.027 4.193 1.00 93.88 90 ILE A O 1
ATOM 695 N N . ILE A 1 91 ? 4.348 -0.025 3.517 1.00 94.81 91 ILE A N 1
ATOM 696 C CA . ILE A 1 91 ? 3.410 -0.722 4.410 1.00 94.81 91 ILE A CA 1
ATOM 697 C C . ILE A 1 91 ? 3.737 -0.408 5.874 1.00 94.81 91 ILE A C 1
ATOM 699 O O . ILE A 1 91 ? 2.854 -0.030 6.640 1.00 94.81 91 ILE A O 1
ATOM 703 N N . SER A 1 92 ? 5.018 -0.468 6.248 1.00 93.00 92 SER A N 1
ATOM 704 C CA . SER A 1 92 ? 5.471 -0.175 7.615 1.00 93.00 92 SER A CA 1
ATOM 705 C C . SER A 1 92 ? 5.128 1.238 8.088 1.00 93.00 92 SER A C 1
ATOM 707 O O . SER A 1 92 ? 4.982 1.457 9.293 1.00 93.00 92 SER A O 1
ATOM 709 N N . LEU A 1 93 ? 5.028 2.194 7.161 1.00 94.94 93 LEU A N 1
ATOM 710 C CA . LEU A 1 93 ? 4.661 3.576 7.457 1.00 94.94 93 LEU A CA 1
ATOM 711 C C . LEU A 1 93 ? 3.152 3.765 7.644 1.00 94.94 93 LEU A C 1
ATOM 713 O O . LEU A 1 93 ? 2.767 4.739 8.283 1.00 94.94 93 LEU A O 1
ATOM 717 N N . ASN A 1 94 ? 2.308 2.851 7.155 1.00 96.06 94 ASN A N 1
ATOM 718 C CA . ASN A 1 94 ? 0.847 2.963 7.199 1.00 96.06 94 ASN A CA 1
ATOM 719 C C . ASN A 1 94 ? 0.225 1.851 8.073 1.00 96.06 94 ASN A C 1
ATOM 721 O O . ASN A 1 94 ? -0.334 0.881 7.564 1.00 96.06 94 ASN A O 1
ATOM 725 N N . PRO A 1 95 ? 0.252 1.977 9.413 1.00 94.75 95 PRO A N 1
ATOM 726 C CA . PRO A 1 95 ? -0.346 0.981 10.310 1.00 94.75 95 PRO A CA 1
ATOM 727 C C . PRO A 1 95 ? -1.885 0.946 10.254 1.00 94.75 95 PRO A C 1
ATOM 729 O O . PRO A 1 95 ? -2.502 0.047 10.819 1.00 94.75 95 PRO A O 1
ATOM 732 N N . LEU A 1 96 ? -2.508 1.928 9.597 1.00 96.12 96 LEU A N 1
ATOM 733 C CA . LEU A 1 96 ? -3.960 2.054 9.447 1.00 96.12 96 LEU A CA 1
ATOM 734 C C . LEU A 1 96 ? -4.518 1.279 8.247 1.00 96.12 96 LEU A C 1
ATOM 736 O O . LEU A 1 96 ? -5.717 1.361 8.007 1.00 96.12 96 LEU A O 1
ATOM 740 N N . LEU A 1 97 ? -3.672 0.554 7.509 1.00 97.50 97 LEU A N 1
ATOM 741 C CA . LEU A 1 97 ? -4.092 -0.198 6.332 1.00 97.50 97 LEU A CA 1
ATOM 742 C C . LEU A 1 97 ? -5.171 -1.229 6.674 1.00 97.50 97 LEU A C 1
ATOM 744 O O . LEU A 1 97 ? -4.996 -2.059 7.566 1.00 97.50 97 LEU A O 1
ATOM 748 N N . GLU A 1 98 ? -6.247 -1.166 5.901 1.00 97.69 98 GLU A N 1
ATOM 749 C CA . GLU A 1 98 ? -7.394 -2.071 5.894 1.00 97.69 98 GLU A CA 1
ATOM 750 C C . GLU A 1 98 ? -7.386 -2.947 4.636 1.00 97.69 98 GLU A C 1
ATOM 752 O O . GLU A 1 98 ? -7.781 -4.111 4.682 1.00 97.69 98 GLU A O 1
ATOM 757 N N . GLU A 1 99 ? -6.862 -2.432 3.521 1.00 96.81 99 GLU A N 1
ATOM 758 C CA . GLU A 1 99 ? -6.798 -3.145 2.246 1.00 96.81 99 GLU A CA 1
ATOM 759 C C . GLU A 1 99 ? -5.429 -2.985 1.576 1.00 96.81 99 GLU A C 1
ATOM 761 O O . GLU A 1 99 ? -4.889 -1.881 1.476 1.00 96.81 99 GLU A O 1
ATOM 766 N N . VAL A 1 100 ? -4.860 -4.086 1.080 1.00 94.75 100 VAL A N 1
ATOM 767 C CA . VAL A 1 100 ? -3.567 -4.098 0.381 1.00 94.75 100 VAL A CA 1
ATOM 768 C C . VAL A 1 100 ? -3.654 -4.913 -0.908 1.00 94.75 100 VAL A C 1
ATOM 770 O O . VAL A 1 100 ? -4.058 -6.074 -0.906 1.00 94.75 100 VAL A O 1
ATOM 773 N N . HIS A 1 101 ? -3.228 -4.307 -2.016 1.00 92.00 101 HIS A N 1
ATOM 774 C CA . HIS A 1 101 ? -3.257 -4.864 -3.366 1.00 92.00 101 HIS A CA 1
ATOM 775 C C . HIS A 1 101 ? -1.872 -4.751 -4.013 1.00 92.00 101 HIS A C 1
ATOM 777 O O . HIS A 1 101 ? -1.410 -3.654 -4.345 1.00 92.00 101 HIS A O 1
ATOM 783 N N . LEU A 1 102 ? -1.215 -5.892 -4.228 1.00 86.94 102 LEU A N 1
ATOM 784 C CA . LEU A 1 102 ? 0.164 -5.971 -4.716 1.00 86.94 102 LEU A CA 1
ATOM 785 C C . LEU A 1 102 ? 0.276 -6.890 -5.936 1.00 86.94 102 LEU A C 1
ATOM 787 O O . LEU A 1 102 ? -0.368 -7.932 -6.003 1.00 86.94 102 LEU A O 1
ATOM 791 N N . LYS A 1 103 ? 1.150 -6.538 -6.887 1.00 80.00 103 LYS A N 1
ATOM 792 C CA . LYS A 1 103 ? 1.547 -7.410 -8.016 1.00 80.00 103 LYS A CA 1
ATOM 793 C C . LYS A 1 103 ? 2.763 -8.294 -7.708 1.00 80.00 103 LYS A C 1
ATOM 795 O O . LYS A 1 103 ? 3.148 -9.124 -8.525 1.00 80.00 103 LYS A O 1
ATOM 800 N N . ILE A 1 104 ? 3.405 -8.064 -6.565 1.00 73.06 104 ILE A N 1
ATOM 801 C CA . ILE A 1 104 ? 4.660 -8.697 -6.156 1.00 73.06 104 ILE A CA 1
ATOM 802 C C . ILE A 1 104 ? 4.449 -9.284 -4.760 1.00 73.06 104 ILE A C 1
ATOM 804 O O . ILE A 1 104 ? 3.728 -8.713 -3.941 1.00 73.06 104 ILE A O 1
ATOM 808 N N . ARG A 1 105 ? 5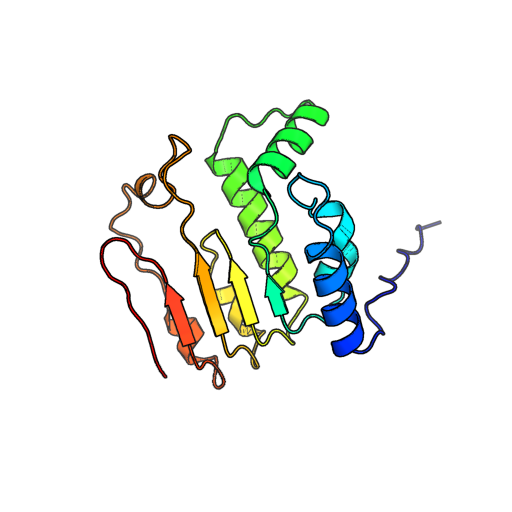.055 -10.445 -4.500 1.00 71.69 105 ARG A N 1
ATOM 809 C CA . ARG A 1 105 ? 5.095 -11.034 -3.157 1.00 71.69 105 ARG A CA 1
ATOM 810 C C . ARG A 1 105 ? 6.100 -10.282 -2.292 1.00 71.69 105 ARG A C 1
ATOM 812 O O . ARG A 1 105 ? 7.177 -9.956 -2.774 1.00 71.69 105 ARG A O 1
ATOM 819 N N . THR A 1 106 ? 5.740 -10.059 -1.039 1.00 73.44 106 THR A N 1
ATOM 820 C CA . THR A 1 106 ? 6.560 -9.381 -0.033 1.00 73.44 106 THR A CA 1
ATOM 821 C C . THR A 1 106 ? 6.581 -10.225 1.239 1.00 73.44 106 THR A C 1
ATOM 823 O O . THR A 1 106 ? 5.722 -11.099 1.400 1.00 73.44 106 THR A O 1
ATOM 826 N N . ASP A 1 107 ? 7.550 -9.989 2.117 1.00 80.88 107 ASP A N 1
ATOM 827 C CA . ASP A 1 107 ? 7.587 -10.582 3.451 1.00 80.88 107 ASP A CA 1
ATOM 828 C C . ASP A 1 107 ? 6.308 -10.249 4.237 1.00 80.88 107 ASP A C 1
ATOM 830 O O . ASP A 1 107 ? 5.948 -9.084 4.407 1.00 80.88 107 ASP A O 1
ATOM 834 N N . PHE A 1 108 ? 5.612 -11.276 4.732 1.00 84.25 108 PHE A N 1
ATOM 835 C CA . PHE A 1 108 ? 4.370 -11.103 5.480 1.00 84.25 108 PHE A CA 1
ATOM 836 C C . PHE A 1 108 ? 4.579 -10.447 6.850 1.00 84.25 108 PHE A C 1
ATOM 838 O O . PHE A 1 108 ? 3.633 -9.864 7.382 1.00 84.25 108 PHE A O 1
ATOM 845 N N . GLU A 1 109 ? 5.800 -10.467 7.396 1.00 87.44 109 GLU A N 1
ATOM 846 C CA . GLU A 1 109 ? 6.132 -9.804 8.664 1.00 87.44 109 GLU A CA 1
ATOM 847 C C . GLU A 1 109 ? 5.840 -8.304 8.654 1.00 87.44 109 GLU A C 1
ATOM 849 O O . GLU A 1 109 ? 5.495 -7.718 9.686 1.00 87.44 109 GLU A O 1
ATOM 854 N N . VAL A 1 110 ? 5.892 -7.673 7.478 1.00 89.00 110 VAL A N 1
ATOM 855 C CA . VAL A 1 110 ? 5.591 -6.248 7.343 1.00 89.00 110 VAL A CA 1
ATOM 856 C C . VAL A 1 110 ? 4.157 -5.907 7.771 1.00 89.00 110 VAL A C 1
ATOM 858 O O . VAL A 1 110 ? 3.907 -4.829 8.314 1.00 89.00 110 VAL A O 1
ATOM 861 N N . PHE A 1 111 ? 3.215 -6.841 7.604 1.00 91.38 111 PHE A N 1
ATOM 862 C CA . PHE A 1 111 ? 1.808 -6.621 7.935 1.00 91.38 111 PHE A CA 1
ATOM 863 C C . PHE A 1 111 ? 1.524 -6.687 9.431 1.00 91.38 111 PHE A C 1
ATOM 865 O O . PHE A 1 111 ? 0.455 -6.257 9.851 1.00 91.38 111 PHE A O 1
ATOM 872 N N . ARG A 1 112 ? 2.473 -7.134 10.265 1.00 91.12 112 ARG A N 1
ATOM 873 C CA . ARG A 1 112 ? 2.284 -7.269 11.719 1.00 91.12 112 ARG A CA 1
ATOM 874 C C . ARG A 1 112 ? 1.800 -5.971 12.386 1.00 91.12 112 ARG A C 1
ATOM 876 O O . ARG A 1 112 ? 1.115 -6.016 13.404 1.00 91.12 112 ARG A O 1
ATOM 883 N N . LYS A 1 113 ? 2.133 -4.801 11.829 1.00 91.12 113 LYS A N 1
ATOM 884 C CA . LYS A 1 113 ? 1.692 -3.489 12.345 1.00 91.12 113 LYS A CA 1
ATOM 885 C C . LYS A 1 113 ? 0.323 -3.036 11.821 1.00 91.12 113 LYS A C 1
ATO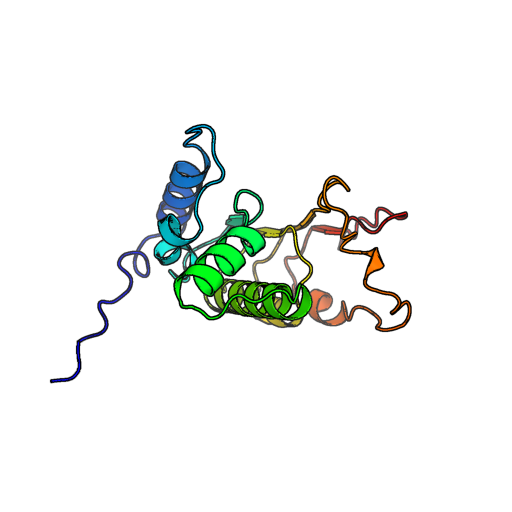M 887 O O . LYS A 1 113 ? -0.261 -2.125 12.403 1.00 91.12 113 LYS A O 1
ATOM 892 N N . CYS A 1 114 ? -0.199 -3.660 10.770 1.00 94.00 114 CYS A N 1
ATOM 893 C CA . CYS A 1 114 ? -1.467 -3.323 10.126 1.00 94.00 114 CYS A CA 1
ATOM 894 C C . CYS A 1 114 ? -2.616 -4.100 10.782 1.00 94.00 114 CYS A C 1
ATOM 896 O O . CYS A 1 114 ? -3.229 -4.968 10.175 1.00 94.00 114 CYS A O 1
ATOM 898 N N . GLN A 1 115 ? -2.897 -3.817 12.055 1.00 93.75 115 GLN A N 1
ATOM 899 C CA . GLN A 1 115 ? -3.860 -4.599 12.847 1.00 93.75 115 GLN A CA 1
ATOM 900 C C . GLN A 1 115 ? -5.309 -4.503 12.346 1.00 93.75 115 GLN A C 1
ATOM 902 O O . GLN A 1 115 ? -6.117 -5.358 12.685 1.00 93.75 115 GLN A O 1
ATOM 907 N N . LYS A 1 116 ? -5.609 -3.489 11.527 1.00 95.50 116 LYS A N 1
ATOM 908 C CA . LYS A 1 116 ? -6.906 -3.291 10.874 1.00 95.50 116 LYS A CA 1
ATOM 909 C C . LYS A 1 116 ? -6.988 -3.926 9.486 1.00 95.50 116 LYS A C 1
ATOM 911 O O . LYS A 1 116 ? -7.966 -3.697 8.785 1.00 95.50 116 LYS A O 1
ATOM 916 N N . LEU A 1 117 ? -5.957 -4.655 9.051 1.00 96.31 117 LEU A N 1
ATOM 917 C CA . LEU A 1 117 ? -5.908 -5.221 7.709 1.00 96.31 117 LEU A CA 1
ATOM 918 C C . LEU A 1 117 ? -6.989 -6.291 7.558 1.00 96.31 117 LEU A C 1
ATOM 920 O O . LEU A 1 117 ? -6.935 -7.317 8.227 1.00 96.31 117 LEU A O 1
ATOM 924 N N . ARG A 1 118 ? -7.926 -6.052 6.641 1.00 96.50 118 ARG A N 1
ATOM 925 C CA . ARG A 1 118 ? -9.066 -6.919 6.322 1.00 96.50 118 ARG A CA 1
ATOM 926 C C . ARG A 1 118 ? -8.866 -7.667 5.017 1.00 96.50 118 ARG A C 1
ATOM 928 O O . ARG A 1 118 ? -9.229 -8.835 4.904 1.00 96.50 118 ARG A O 1
ATOM 935 N N . ILE A 1 119 ? -8.269 -7.007 4.027 1.00 94.75 119 ILE A N 1
ATOM 936 C CA . ILE A 1 119 ? -8.136 -7.541 2.672 1.00 94.75 119 ILE A CA 1
ATOM 937 C C . ILE A 1 119 ? -6.673 -7.506 2.244 1.00 94.75 119 ILE A C 1
ATOM 939 O O . ILE A 1 119 ? -6.059 -6.445 2.161 1.00 94.75 119 ILE A O 1
ATOM 943 N N . LEU A 1 120 ? -6.133 -8.671 1.887 1.00 92.00 120 LEU A N 1
ATOM 944 C CA . LEU A 1 120 ? -4.795 -8.799 1.319 1.00 92.00 120 LEU A CA 1
ATOM 945 C C . LEU A 1 120 ? -4.859 -9.523 -0.029 1.00 92.00 120 LEU A C 1
ATOM 947 O O . LEU A 1 120 ? -5.233 -10.693 -0.106 1.00 92.00 120 LEU A O 1
ATOM 951 N N . ARG A 1 121 ? -4.499 -8.830 -1.114 1.00 90.06 121 ARG A N 1
ATOM 952 C CA . ARG A 1 121 ? -4.583 -9.342 -2.488 1.00 90.06 121 ARG A CA 1
ATOM 953 C C . ARG A 1 121 ? -3.236 -9.315 -3.189 1.00 90.06 121 ARG A C 1
ATOM 955 O O . ARG A 1 121 ? -2.652 -8.254 -3.400 1.00 90.06 121 ARG A O 1
ATOM 962 N N . PHE A 1 122 ? -2.807 -10.485 -3.647 1.00 84.69 122 PHE A N 1
ATOM 963 C CA . PHE A 1 122 ? -1.665 -10.648 -4.536 1.00 84.69 122 PHE A CA 1
ATOM 964 C C . PHE A 1 122 ? -2.143 -11.008 -5.940 1.00 84.69 122 PHE A C 1
ATOM 966 O O . PHE A 1 122 ? -2.695 -12.086 -6.181 1.00 84.69 122 PHE A O 1
ATOM 973 N N . TYR A 1 123 ? -1.905 -10.098 -6.875 1.00 79.50 123 TYR A N 1
ATOM 974 C CA . TYR A 1 123 ? -2.209 -10.260 -8.287 1.00 79.50 123 TYR A CA 1
ATOM 975 C C . TYR A 1 123 ? -1.007 -10.855 -9.010 1.00 79.50 123 TYR A C 1
ATOM 977 O O . TYR A 1 123 ? 0.125 -10.416 -8.825 1.00 79.50 123 TYR A O 1
ATOM 985 N N . ASN A 1 124 ? -1.258 -11.832 -9.876 1.00 66.56 124 ASN A N 1
ATOM 986 C CA . ASN A 1 124 ? -0.239 -12.324 -10.792 1.00 66.56 124 ASN A CA 1
ATOM 987 C C . ASN A 1 124 ? -0.184 -11.415 -12.032 1.00 66.56 124 ASN A C 1
ATOM 989 O O . ASN A 1 124 ? -1.234 -11.046 -12.565 1.00 66.56 124 ASN A O 1
ATOM 993 N N . ARG A 1 125 ? 1.012 -11.071 -12.525 1.00 55.47 125 ARG A N 1
ATOM 994 C CA . ARG A 1 125 ? 1.128 -10.471 -13.863 1.00 55.47 125 ARG A CA 1
ATOM 995 C C . ARG A 1 125 ? 0.928 -11.578 -14.914 1.00 55.47 125 ARG A C 1
ATOM 997 O O . ARG A 1 125 ? 1.565 -12.625 -14.804 1.00 55.47 125 ARG A O 1
ATOM 1004 N N . PRO A 1 126 ? 0.081 -11.386 -15.943 1.00 43.75 126 PRO A N 1
ATOM 1005 C CA . PRO A 1 126 ? 0.037 -12.304 -17.078 1.00 43.75 126 PRO A CA 1
ATOM 1006 C C . PRO A 1 126 ? 1.401 -12.345 -17.789 1.00 43.75 126 PRO A C 1
ATOM 1008 O O . PRO A 1 126 ? 2.100 -11.333 -17.859 1.00 43.75 126 PRO A O 1
ATOM 1011 N N . LYS A 1 127 ? 1.755 -13.530 -18.305 1.00 45.97 127 LYS A N 1
ATOM 1012 C CA . LYS A 1 127 ? 3.054 -13.954 -18.874 1.00 45.97 127 LYS A CA 1
ATOM 1013 C C . LYS A 1 127 ? 3.518 -13.219 -20.150 1.00 45.97 127 LYS A C 1
ATOM 1015 O O . LYS A 1 127 ? 4.005 -13.844 -21.085 1.00 45.97 127 LYS A O 1
ATOM 1020 N N . ILE A 1 128 ? 3.320 -11.909 -20.252 1.00 42.81 128 ILE A N 1
ATOM 1021 C CA . ILE A 1 128 ? 3.696 -11.134 -21.447 1.00 42.81 128 ILE A CA 1
ATOM 1022 C C . ILE A 1 128 ? 5.196 -10.778 -21.420 1.00 42.81 128 ILE A C 1
ATOM 1024 O O . ILE A 1 128 ? 5.791 -10.520 -22.462 1.00 42.81 128 ILE A O 1
ATOM 1028 N N . PHE A 1 129 ? 5.842 -10.852 -20.252 1.00 39.44 129 PHE A N 1
ATOM 1029 C CA . PHE A 1 129 ? 7.295 -10.739 -20.116 1.00 39.44 129 PHE A CA 1
ATOM 1030 C C . PHE A 1 129 ? 7.934 -12.127 -19.936 1.00 39.44 129 PHE A C 1
ATOM 1032 O O . PHE A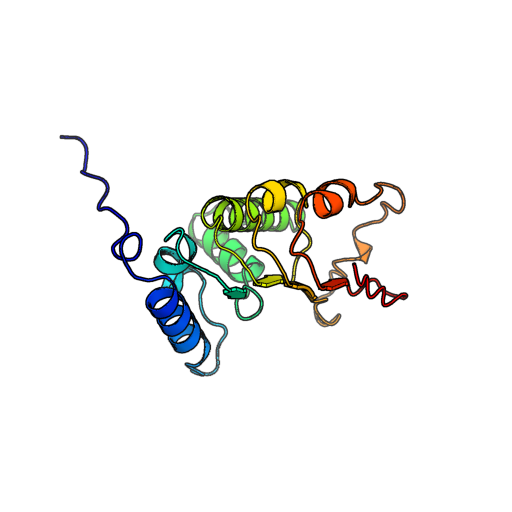 1 129 ? 7.367 -12.961 -19.233 1.00 39.44 129 PHE A O 1
ATOM 1039 N N . PRO A 1 130 ? 9.129 -12.385 -20.509 1.00 41.62 130 PRO A N 1
ATOM 1040 C CA . PRO A 1 130 ? 9.796 -13.696 -20.483 1.00 41.62 130 PRO A CA 1
ATOM 1041 C C . PRO A 1 130 ? 10.291 -14.121 -19.088 1.00 41.62 130 PRO A C 1
ATOM 1043 O O . PRO A 1 130 ? 10.898 -15.178 -18.936 1.00 41.62 130 PRO A O 1
ATOM 1046 N N . PHE A 1 131 ? 10.028 -13.311 -18.064 1.00 45.19 131 PHE A N 1
ATOM 1047 C CA . PHE A 1 131 ? 10.307 -13.612 -16.671 1.00 45.19 131 PHE A CA 1
ATOM 1048 C C . PHE A 1 131 ? 8.995 -13.975 -15.979 1.00 45.19 131 PHE A C 1
ATOM 1050 O O . PHE A 1 131 ? 8.253 -13.124 -15.498 1.00 45.19 131 PHE A O 1
ATOM 1057 N N . ASP A 1 132 ? 8.698 -15.269 -15.949 1.00 43.44 132 ASP A N 1
ATOM 1058 C CA . ASP A 1 132 ? 7.661 -15.828 -15.089 1.00 43.44 132 ASP A CA 1
ATOM 1059 C C . ASP A 1 132 ? 8.087 -15.571 -13.619 1.00 43.44 132 ASP A C 1
ATOM 1061 O O . ASP A 1 132 ? 9.003 -16.198 -13.083 1.00 43.44 132 ASP A O 1
ATOM 1065 N N . PHE A 1 133 ? 7.435 -14.623 -12.941 1.00 44.06 133 PHE A N 1
ATOM 1066 C CA . PHE A 1 133 ? 7.788 -14.217 -11.567 1.00 44.06 133 PHE A CA 1
ATOM 1067 C C . PHE A 1 133 ? 7.485 -15.278 -10.503 1.00 44.06 133 PHE A C 1
ATOM 1069 O O . PHE A 1 133 ? 8.030 -15.233 -9.400 1.00 44.06 133 PHE A O 1
ATOM 1076 N N . PHE A 1 134 ? 6.677 -16.278 -10.854 1.00 41.91 134 PHE A N 1
ATOM 1077 C CA . PHE A 1 134 ? 6.532 -17.500 -10.068 1.00 41.91 134 PHE A CA 1
ATOM 1078 C C . PHE A 1 134 ? 7.553 -18.585 -10.452 1.00 41.91 134 PHE A C 1
ATOM 1080 O O . PHE A 1 134 ? 7.804 -19.458 -9.630 1.00 41.91 134 PHE A O 1
ATOM 1087 N N . SER A 1 135 ? 8.172 -18.548 -11.643 1.00 40.62 135 SER A N 1
ATOM 1088 C CA . SER A 1 135 ? 9.058 -19.631 -12.117 1.00 40.62 135 SER A CA 1
ATOM 1089 C C . SER A 1 135 ? 10.544 -19.408 -11.848 1.00 40.62 135 SER A C 1
ATOM 1091 O O . SER A 1 135 ? 11.318 -20.358 -11.884 1.00 40.62 135 SER A O 1
ATOM 1093 N N . CYS A 1 136 ? 10.974 -18.188 -11.516 1.00 37.47 136 CYS A N 1
ATOM 1094 C CA . CYS A 1 136 ? 12.343 -17.992 -11.026 1.00 37.47 136 CYS A CA 1
ATOM 1095 C C . CYS A 1 136 ? 12.536 -18.527 -9.595 1.00 37.47 136 CYS A C 1
ATOM 1097 O O . CYS A 1 136 ? 13.672 -18.627 -9.128 1.00 37.47 136 CYS A O 1
ATOM 1099 N N . TYR A 1 137 ? 11.453 -18.960 -8.937 1.00 40.84 137 TYR A N 1
ATOM 1100 C CA . TYR A 1 137 ? 11.532 -20.033 -7.955 1.00 40.84 137 TYR A CA 1
ATOM 1101 C C . TYR A 1 137 ? 11.654 -21.376 -8.694 1.00 40.84 137 TYR A C 1
ATOM 1103 O O . TYR A 1 137 ? 10.718 -22.160 -8.754 1.00 40.84 137 TYR A O 1
ATOM 1111 N N . ASN A 1 138 ? 12.883 -21.707 -9.089 1.00 38.53 138 ASN A N 1
ATOM 1112 C CA . ASN A 1 138 ? 13.382 -23.072 -8.880 1.00 38.53 138 ASN A CA 1
ATOM 1113 C C . ASN A 1 138 ? 13.695 -23.317 -7.383 1.00 38.53 138 ASN A C 1
ATOM 1115 O O . ASN A 1 138 ? 14.547 -24.126 -7.040 1.00 38.53 138 ASN A O 1
ATOM 1119 N N . HIS A 1 139 ? 13.022 -22.604 -6.478 1.00 41.47 139 HIS A N 1
ATOM 1120 C CA . HIS A 1 139 ? 12.954 -22.918 -5.062 1.00 41.47 139 HIS A CA 1
ATOM 1121 C C . HIS A 1 139 ? 11.519 -23.340 -4.774 1.00 41.47 139 HIS A C 1
ATOM 1123 O O . HIS A 1 139 ? 10.694 -22.560 -4.310 1.00 41.47 139 HIS A O 1
ATOM 1129 N N . ALA A 1 140 ? 11.250 -24.608 -5.049 1.00 40.91 140 ALA A N 1
ATOM 1130 C CA . ALA A 1 140 ? 10.099 -25.321 -4.522 1.00 40.91 140 ALA A CA 1
ATOM 1131 C C . ALA A 1 140 ? 10.129 -25.457 -2.976 1.00 40.91 140 ALA A C 1
ATOM 1133 O O . ALA A 1 140 ? 9.246 -26.103 -2.428 1.00 40.91 140 ALA A O 1
ATOM 1134 N N . ASP A 1 141 ? 11.089 -24.841 -2.263 1.00 46.34 141 ASP A N 1
ATOM 1135 C CA . ASP A 1 141 ? 11.480 -25.289 -0.916 1.00 46.34 141 ASP A CA 1
ATOM 1136 C C . ASP A 1 141 ? 11.554 -24.212 0.181 1.00 46.34 141 ASP A C 1
ATOM 1138 O O . ASP A 1 141 ? 11.942 -24.542 1.299 1.00 46.34 141 ASP A O 1
ATOM 1142 N N . ILE A 1 142 ? 11.198 -22.941 -0.067 1.00 46.44 142 ILE A N 1
ATOM 1143 C CA . ILE A 1 142 ? 11.035 -21.993 1.054 1.00 46.44 142 ILE A CA 1
ATOM 1144 C C . ILE A 1 142 ? 9.543 -21.882 1.369 1.00 46.44 142 ILE A C 1
ATOM 1146 O O . ILE A 1 142 ? 8.816 -21.235 0.606 1.00 46.44 142 ILE A O 1
ATOM 1150 N N . PRO A 1 143 ? 9.063 -22.530 2.448 1.00 56.31 143 PRO A N 1
ATOM 1151 C CA . PRO A 1 143 ? 7.676 -22.414 2.853 1.00 56.31 143 PRO A CA 1
ATOM 1152 C C . PRO A 1 143 ? 7.378 -20.951 3.155 1.00 56.31 143 PRO A C 1
ATOM 1154 O O . PRO A 1 143 ? 8.119 -20.273 3.865 1.00 56.31 143 PRO A O 1
ATOM 1157 N N . ILE A 1 144 ? 6.288 -20.463 2.577 1.00 64.50 144 ILE A N 1
ATOM 1158 C CA . ILE A 1 144 ? 5.771 -19.145 2.902 1.00 64.50 144 ILE A CA 1
ATOM 1159 C C . ILE A 1 144 ? 5.295 -19.202 4.348 1.00 64.50 144 ILE A C 1
ATOM 1161 O O . ILE A 1 144 ? 4.373 -19.959 4.660 1.00 64.50 144 ILE A O 1
ATOM 1165 N N . ASP A 1 145 ? 5.909 -18.402 5.214 1.00 71.50 145 ASP A N 1
ATOM 1166 C CA . ASP A 1 145 ? 5.444 -18.274 6.583 1.00 71.50 145 ASP A CA 1
ATOM 1167 C C . ASP A 1 145 ? 4.201 -17.378 6.624 1.00 71.50 145 ASP A C 1
ATOM 1169 O O . ASP A 1 145 ? 4.269 -16.153 6.526 1.00 71.50 145 ASP A O 1
ATOM 1173 N N . LEU A 1 146 ? 3.037 -18.018 6.723 1.00 77.19 146 LEU A N 1
ATOM 1174 C CA . LEU A 1 146 ? 1.751 -17.349 6.903 1.00 77.19 146 LEU A CA 1
ATOM 1175 C C . LEU A 1 146 ? 1.390 -17.192 8.385 1.00 77.19 146 LEU A C 1
ATOM 1177 O O . LEU A 1 146 ? 0.330 -16.647 8.687 1.00 77.19 146 LEU A O 1
ATOM 1181 N N . SER A 1 147 ? 2.233 -17.655 9.317 1.00 82.69 147 SER A N 1
ATOM 1182 C CA . SER A 1 147 ? 1.936 -17.601 10.753 1.00 82.69 147 SER A CA 1
ATOM 1183 C C . SER A 1 147 ? 1.697 -16.170 11.228 1.00 82.69 147 SER A C 1
ATOM 1185 O O . SER A 1 147 ? 0.814 -15.941 12.053 1.00 82.69 147 SER A O 1
ATOM 1187 N N . VAL A 1 148 ? 2.378 -15.189 10.633 1.00 81.12 148 VAL A N 1
ATOM 1188 C CA . VAL A 1 148 ? 2.176 -13.761 10.909 1.00 81.12 148 VAL A CA 1
ATOM 1189 C C . VAL A 1 148 ? 0.734 -13.334 10.666 1.00 81.12 148 VAL A C 1
ATOM 1191 O O . VAL A 1 148 ? 0.192 -12.544 11.437 1.00 81.12 148 VAL A O 1
ATOM 1194 N N . LEU A 1 149 ? 0.080 -13.876 9.637 1.00 85.06 149 LEU A N 1
ATOM 1195 C CA . LEU A 1 149 ? -1.293 -13.508 9.293 1.00 85.06 149 LEU A CA 1
ATOM 1196 C C . LEU A 1 149 ? -2.286 -13.939 10.376 1.00 85.06 149 LEU A C 1
ATOM 1198 O O . LEU A 1 149 ? -3.296 -13.273 10.556 1.00 85.06 149 LEU A O 1
ATOM 1202 N N . SER A 1 150 ? -1.962 -14.964 11.173 1.00 86.12 150 SER A N 1
ATOM 1203 C CA . SER A 1 150 ? -2.773 -15.335 12.344 1.00 86.12 150 SER A CA 1
ATOM 1204 C C . SER A 1 150 ? -2.809 -14.256 13.434 1.00 86.12 150 SER A C 1
ATOM 1206 O O . SER A 1 150 ? -3.715 -14.247 14.264 1.00 86.12 150 SER A O 1
ATOM 1208 N N . SER A 1 151 ? -1.847 -13.324 13.438 1.00 88.56 151 SER A N 1
ATOM 1209 C CA . SER A 1 151 ? -1.847 -12.184 14.361 1.00 88.56 151 SER A CA 1
ATOM 1210 C C . SER A 1 151 ? -2.798 -11.057 13.936 1.00 88.56 151 SER A C 1
ATOM 1212 O O . SER A 1 151 ? -3.080 -10.169 14.741 1.00 88.56 151 SER A O 1
ATOM 1214 N N . LEU A 1 152 ? -3.301 -11.091 12.697 1.00 91.06 152 LEU A N 1
ATOM 1215 C CA . LEU A 1 152 ? -4.177 -10.073 12.122 1.00 91.06 152 LEU A CA 1
ATOM 1216 C C . LEU A 1 152 ? -5.633 -10.457 12.376 1.00 91.06 152 LEU A C 1
ATOM 1218 O O . LEU A 1 152 ? -6.220 -11.253 11.651 1.00 91.06 152 LEU A O 1
ATOM 1222 N N . ARG A 1 153 ? -6.204 -9.904 13.448 1.00 89.88 153 ARG A N 1
ATOM 1223 C CA . ARG A 1 153 ? -7.534 -10.300 13.943 1.00 89.88 153 ARG A CA 1
ATOM 1224 C C . ARG A 1 153 ? -8.677 -9.931 13.007 1.00 89.88 153 ARG A C 1
ATOM 1226 O O . ARG A 1 153 ? -9.674 -10.641 12.981 1.00 89.88 153 ARG A O 1
ATOM 1233 N N . ASP A 1 154 ? -8.511 -8.842 12.265 1.00 93.06 154 ASP A N 1
ATOM 1234 C CA . ASP A 1 154 ? -9.538 -8.312 11.371 1.00 93.06 154 ASP A CA 1
ATOM 1235 C C . ASP A 1 154 ? -9.383 -8.850 9.939 1.00 93.06 154 ASP A C 1
ATOM 1237 O O . ASP A 1 154 ? -10.127 -8.444 9.053 1.00 93.06 154 ASP A O 1
ATOM 1241 N N . LEU A 1 155 ? -8.425 -9.753 9.686 1.00 92.69 155 LEU A N 1
ATOM 1242 C CA . LEU A 1 155 ? -8.146 -10.262 8.347 1.00 92.69 155 LEU A CA 1
ATOM 1243 C C . LEU A 1 155 ? -9.276 -11.175 7.864 1.00 92.69 155 LEU A C 1
ATOM 1245 O O . LEU A 1 155 ? -9.397 -12.324 8.276 1.00 92.69 155 LEU A O 1
ATOM 1249 N N . GLU A 1 156 ? -10.083 -10.661 6.944 1.00 93.00 156 GLU A N 1
ATOM 1250 C CA . GLU A 1 156 ? -11.257 -11.341 6.398 1.00 93.00 156 GLU A CA 1
ATOM 1251 C C . GLU A 1 156 ? -10.918 -12.164 5.160 1.00 93.00 156 GLU A C 1
ATOM 1253 O O . GLU A 1 156 ? -11.496 -13.228 4.926 1.00 93.00 156 GLU A O 1
ATOM 1258 N N . THR A 1 157 ? -10.032 -11.659 4.297 1.00 88.12 157 THR A N 1
ATOM 1259 C CA . THR A 1 157 ? -9.746 -12.343 3.037 1.00 88.12 157 THR A CA 1
ATOM 1260 C C . THR A 1 157 ? -8.313 -12.182 2.571 1.00 88.12 157 THR A C 1
ATOM 1262 O O . THR A 1 157 ? -7.793 -11.076 2.413 1.00 88.12 157 THR A O 1
ATOM 1265 N N . ILE A 1 158 ? -7.715 -13.322 2.229 1.00 85.69 158 ILE A N 1
ATOM 1266 C CA . ILE A 1 158 ? -6.433 -13.390 1.541 1.00 85.69 158 ILE A CA 1
ATOM 1267 C C . ILE A 1 158 ? -6.672 -13.967 0.147 1.00 85.69 158 ILE A C 1
ATOM 1269 O O . ILE A 1 158 ? -7.128 -15.102 -0.002 1.00 85.69 158 ILE A O 1
ATOM 1273 N N . PHE A 1 159 ? -6.322 -13.199 -0.881 1.00 81.50 159 PHE A N 1
ATOM 1274 C CA . PHE A 1 159 ? -6.294 -13.671 -2.260 1.00 81.50 159 PHE A CA 1
ATOM 1275 C C . PHE A 1 159 ? -4.850 -13.872 -2.691 1.00 81.50 159 PHE A C 1
ATOM 1277 O O . PHE A 1 159 ? -4.120 -12.909 -2.930 1.00 81.50 159 PHE A O 1
ATOM 1284 N N . VAL A 1 160 ? -4.448 -15.133 -2.833 1.00 72.00 160 VAL A N 1
ATOM 1285 C CA . VAL A 1 160 ? -3.154 -15.488 -3.413 1.00 72.00 160 VAL A CA 1
ATOM 1286 C C . VAL A 1 160 ? -3.406 -16.247 -4.707 1.00 72.00 160 VAL A C 1
ATOM 1288 O O . VAL A 1 160 ? -3.825 -17.402 -4.684 1.00 72.00 160 VAL A O 1
ATOM 1291 N N . HIS A 1 161 ? -3.132 -15.621 -5.852 1.00 60.94 161 HIS A N 1
ATOM 1292 C CA . HIS A 1 161 ? -3.074 -16.356 -7.115 1.00 60.94 161 HIS A CA 1
ATOM 1293 C C . HIS A 1 161 ? -1.786 -17.192 -7.162 1.00 60.94 161 HIS A C 1
ATOM 1295 O O . HIS A 1 161 ? -0.765 -16.766 -7.696 1.00 60.94 161 HIS A O 1
ATOM 1301 N N . LEU A 1 162 ? -1.829 -18.389 -6.577 1.00 50.06 162 LEU A N 1
ATOM 1302 C CA . LEU A 1 162 ? -0.852 -19.450 -6.801 1.00 50.06 162 LEU A CA 1
ATOM 1303 C C . LEU A 1 162 ? -1.312 -20.225 -8.039 1.00 50.06 162 LEU A C 1
ATOM 1305 O O . LEU A 1 162 ? -2.392 -20.797 -8.038 1.00 50.06 162 LEU A O 1
ATOM 1309 N N . PHE A 1 163 ? -0.541 -20.265 -9.123 1.00 43.47 163 PHE A N 1
ATOM 1310 C CA . PHE A 1 163 ? -0.811 -21.288 -10.138 1.00 43.47 163 PHE A CA 1
ATOM 1311 C C . PHE A 1 163 ? -0.274 -22.634 -9.618 1.00 43.47 163 PHE A C 1
ATOM 1313 O O . PHE A 1 163 ? 0.881 -22.662 -9.190 1.00 43.47 163 PHE A O 1
ATOM 1320 N N . PRO A 1 164 ? -1.058 -23.734 -9.636 1.00 40.56 164 PRO A N 1
ATOM 1321 C CA . PRO A 1 164 ? -2.401 -23.882 -10.211 1.00 40.56 164 PRO A CA 1
ATOM 1322 C C . PRO A 1 164 ? -3.570 -23.832 -9.197 1.00 40.56 164 PRO A C 1
ATOM 1324 O O . PRO A 1 164 ? -4.691 -24.160 -9.575 1.00 40.56 164 PRO A O 1
ATOM 1327 N N . PHE A 1 165 ? -3.365 -23.435 -7.938 1.00 36.66 165 PHE A N 1
ATOM 1328 C CA . PHE A 1 165 ? -4.406 -23.455 -6.902 1.00 36.66 165 PHE A CA 1
ATOM 1329 C C . PHE A 1 165 ? -4.839 -22.053 -6.455 1.00 36.66 165 PHE A C 1
ATOM 1331 O O . PHE A 1 165 ? -4.080 -21.308 -5.839 1.00 36.66 165 PHE A O 1
ATOM 1338 N N . ILE A 1 166 ? -6.103 -21.712 -6.709 1.00 40.56 166 ILE A N 1
ATOM 1339 C CA . ILE A 1 166 ? -6.754 -20.591 -6.027 1.00 40.56 166 ILE A CA 1
ATOM 1340 C C . ILE A 1 166 ? -7.031 -21.050 -4.595 1.00 40.56 166 ILE A C 1
ATOM 1342 O O . ILE A 1 166 ? -7.928 -21.860 -4.371 1.00 40.56 166 ILE A O 1
ATOM 1346 N N . SER A 1 167 ? -6.276 -20.529 -3.633 1.00 43.75 167 SER A N 1
ATOM 1347 C CA . SER A 1 167 ? -6.600 -20.688 -2.216 1.00 43.75 167 SER A CA 1
ATOM 1348 C C . SER A 1 167 ? -7.272 -19.409 -1.736 1.00 43.75 167 SER A C 1
ATOM 1350 O O . SER A 1 167 ? -6.622 -18.370 -1.618 1.00 43.75 167 SER A O 1
ATOM 1352 N N . VAL A 1 168 ? -8.582 -19.479 -1.497 1.00 45.81 168 VAL A N 1
ATOM 1353 C CA . VAL A 1 168 ? -9.302 -18.468 -0.718 1.00 45.81 168 VAL A CA 1
ATOM 1354 C C . VAL A 1 168 ? -9.222 -18.916 0.733 1.00 45.81 168 VAL A C 1
ATOM 1356 O O . VAL A 1 168 ? -9.762 -19.963 1.082 1.00 45.81 168 VAL A O 1
ATOM 1359 N N . PHE A 1 169 ? -8.524 -18.147 1.563 1.00 47.66 169 PHE A N 1
ATOM 1360 C CA . PHE A 1 169 ? -8.566 -18.333 3.009 1.00 47.66 169 PHE A CA 1
ATOM 1361 C C . PHE A 1 169 ? -9.598 -17.354 3.564 1.00 47.66 169 PHE A C 1
ATOM 1363 O O . PHE A 1 169 ? -9.400 -16.141 3.490 1.00 47.66 169 PHE A O 1
ATOM 1370 N N . THR A 1 170 ? -10.712 -17.894 4.049 1.00 42.31 170 THR A N 1
ATOM 1371 C CA . THR A 1 170 ? -11.660 -17.183 4.909 1.00 42.31 170 THR A CA 1
ATOM 1372 C C . THR A 1 170 ? -11.296 -17.523 6.349 1.00 42.31 170 THR A C 1
ATOM 1374 O O . THR A 1 170 ? -11.244 -18.712 6.680 1.00 42.31 170 THR A O 1
ATOM 1377 N N . GLY A 1 171 ? -10.974 -16.505 7.149 1.00 37.12 171 GLY A N 1
ATOM 1378 C CA . GLY A 1 171 ? -10.812 -16.634 8.601 1.00 37.12 171 GLY A CA 1
ATOM 1379 C C . GLY A 1 171 ? -12.130 -16.941 9.296 1.00 37.12 171 GLY A C 1
ATOM 1380 O O . GLY A 1 171 ? -13.181 -16.511 8.768 1.00 37.12 171 GLY A O 1
#

Organism: Araneus ventricosus (NCBI:txid182803)

pLDDT: mean 76.9, std 19.01, range [36.5, 97.69]

Radius of gyration: 17.09 Å; chains: 1; bounding box: 36×50×36 Å

Sequence (171 aa):
MWKSCTPNPFSDLPTVLVDELMKLTLSYDDGGPSKISDVMLLLISGRLTCLNLCPFDLENEFDLSLKKIGRGCSSPRILRSLTEDMICSIISLNPLLEEVHLKIRTDFEVFRKCQKLRILRFYNRPKIFPFDFFSCYNHADIPIDLSVLSSLRDLETIFVHLFPFISVFTG

Foldseek 3Di:
DPPDPDPLPLLPPALVVLQVVVVVQVPPPPPDQRACVVSVSSLLSLRHQAAAPPSYPQLVNVQVVCVVVVNRDPDPVVSLVVSQVVVLNSLLNHLNHQEYHEQADHQLLSNLSVLNHAYAAHDHDPPPDVDRNVPVPCPPDDDRPCVSVVSNPNHQWHFDPDVPDTDTDGD

Secondary structure (DSSP, 8-state):
-----PPPTTTTS-HHHHHHHHHHHHH---SSPPPHHHHHHHHTSS--SEEE-TT--HHHHHHHHHHHTT-----HHHHHHHHHHHHHHHHHH-TT-SEEEESS---GGGGGG-TT--EEEEPPPPS-SS--TTTS---TT-----GGGGG-TT--EEEEE-SS-EEEEE-